Protein AF-A0A1G0YIX0-F1 (afdb_monomer_lite)

pLDDT: mean 80.25, std 15.8, range [43.53, 97.19]

Foldseek 3Di:
DDDDDDDPPVVVVVLVVVCVVVVHDSVVVVVVVVCCVVPPPPPDDDDDDDDPPPPPPPQPPPRCPCVVCVVVVPDDPDPVVVVVVVVVVVVVVVVD

Sequence (96 aa):
MKATIDIPDDIYRKVKAKSALEGRAVREVAIGLFQDWVEKPEVAKAPDNFRRTKAEESTPAWFGCLNKYAKNAKGRHDMESIRKSIARGIAQDRKL

Secondary structure (DSSP, 8-state):
--------HHHHHHHHHHHHHTT--HHHHHHHHHHHHHHS--------S-----------TTTTTTHHHHTT--S--SHHHHHHHHHHHHHHHTT-

Structure (mmCIF, N/CA/C/O backbone):
data_AF-A0A1G0YIX0-F1
#
_entry.id   AF-A0A1G0YIX0-F1
#
loop_
_atom_site.group_PDB
_atom_site.id
_atom_site.type_symbol
_atom_site.label_atom_id
_atom_site.label_alt_id
_atom_site.label_comp_id
_atom_site.label_asym_id
_atom_site.label_entity_id
_atom_site.label_seq_id
_atom_site.pdbx_PDB_ins_code
_atom_site.Cartn_x
_atom_site.Cartn_y
_atom_site.Cartn_z
_atom_site.occupancy
_atom_site.B_iso_or_equiv
_atom_site.auth_seq_id
_atom_site.auth_comp_id
_atom_site.auth_asym_id
_atom_site.auth_atom_id
_atom_site.pdbx_PDB_model_num
ATOM 1 N N . MET A 1 1 ? 24.505 -1.828 -12.224 1.00 84.50 1 MET A N 1
ATOM 2 C CA . MET A 1 1 ? 24.140 -2.993 -13.067 1.00 84.50 1 MET A CA 1
ATOM 3 C C . MET A 1 1 ? 22.678 -2.854 -13.497 1.00 84.50 1 MET A C 1
ATOM 5 O O . MET A 1 1 ? 21.933 -2.206 -12.771 1.00 84.50 1 MET A O 1
ATOM 9 N N . LYS A 1 2 ? 22.271 -3.380 -14.663 1.00 87.56 2 LYS A N 1
ATOM 10 C CA . LYS A 1 2 ? 20.865 -3.391 -15.121 1.00 87.56 2 LYS A CA 1
ATOM 11 C C . LYS A 1 2 ? 20.323 -4.821 -15.093 1.00 87.56 2 LYS A C 1
ATOM 13 O O . LYS A 1 2 ? 21.042 -5.728 -15.496 1.00 87.56 2 LYS A O 1
ATOM 18 N N . ALA A 1 3 ? 19.090 -4.994 -14.630 1.00 89.62 3 ALA A N 1
ATOM 19 C CA . ALA A 1 3 ? 18.381 -6.269 -14.611 1.00 89.62 3 ALA A CA 1
ATOM 20 C C . ALA A 1 3 ? 16.988 -6.075 -15.218 1.00 89.62 3 ALA A C 1
ATOM 22 O O . ALA A 1 3 ? 16.375 -5.022 -15.029 1.00 89.62 3 ALA A O 1
ATOM 23 N N . THR A 1 4 ? 16.514 -7.080 -15.947 1.00 93.00 4 THR A N 1
ATOM 24 C CA . THR A 1 4 ? 15.156 -7.132 -16.497 1.00 93.00 4 THR A CA 1
ATOM 25 C C . THR A 1 4 ? 14.373 -8.161 -15.696 1.00 93.00 4 THR A C 1
ATOM 27 O O . THR A 1 4 ? 14.881 -9.252 -15.451 1.00 93.00 4 THR A O 1
ATOM 30 N N . ILE A 1 5 ? 13.178 -7.788 -15.241 1.00 89.56 5 ILE A N 1
ATOM 31 C CA . ILE A 1 5 ? 12.322 -8.614 -14.387 1.00 89.56 5 ILE A CA 1
ATOM 32 C C . ILE A 1 5 ? 10.971 -8.730 -15.081 1.00 89.56 5 ILE A C 1
ATOM 34 O O . ILE A 1 5 ? 10.369 -7.706 -15.412 1.00 89.56 5 ILE A O 1
ATOM 38 N N . ASP A 1 6 ? 10.503 -9.958 -15.274 1.00 94.69 6 ASP A N 1
ATOM 39 C CA . ASP A 1 6 ? 9.170 -10.219 -15.806 1.00 94.69 6 ASP A CA 1
ATOM 40 C C . ASP A 1 6 ? 8.131 -10.100 -14.687 1.00 94.69 6 ASP A C 1
ATOM 42 O O . ASP A 1 6 ? 8.247 -10.724 -13.630 1.00 94.69 6 ASP A O 1
ATOM 46 N N . ILE A 1 7 ? 7.117 -9.265 -14.910 1.00 92.44 7 ILE A N 1
ATOM 47 C CA . ILE A 1 7 ? 6.054 -8.971 -13.945 1.00 92.44 7 ILE A CA 1
ATOM 48 C C . ILE A 1 7 ? 4.709 -9.216 -14.640 1.00 92.44 7 ILE A C 1
ATOM 50 O O . ILE A 1 7 ? 4.551 -8.795 -15.789 1.00 92.44 7 ILE A O 1
ATOM 54 N N . PRO A 1 8 ? 3.724 -9.845 -13.971 1.00 97.12 8 PRO A N 1
ATOM 55 C CA . PRO A 1 8 ? 2.367 -9.959 -14.499 1.00 97.12 8 PRO A CA 1
ATOM 56 C C . PRO A 1 8 ? 1.789 -8.603 -14.945 1.00 97.12 8 PRO A C 1
ATOM 58 O O . PRO A 1 8 ? 1.930 -7.596 -14.243 1.00 97.12 8 PRO A O 1
ATOM 61 N N . ASP A 1 9 ? 1.130 -8.570 -16.112 1.00 95.12 9 ASP A N 1
ATOM 62 C CA . ASP A 1 9 ? 0.632 -7.323 -16.726 1.00 95.12 9 ASP A CA 1
ATOM 63 C C . ASP A 1 9 ? -0.370 -6.589 -15.821 1.00 95.12 9 ASP A C 1
ATOM 65 O O . ASP A 1 9 ? -0.371 -5.361 -15.730 1.00 95.12 9 ASP A O 1
ATOM 69 N N . ASP A 1 10 ? -1.195 -7.329 -15.080 1.00 96.56 10 ASP A N 1
ATOM 70 C CA . ASP A 1 10 ? -2.170 -6.765 -14.149 1.00 96.56 10 ASP A CA 1
ATOM 71 C C . ASP A 1 10 ? -1.496 -5.991 -13.002 1.00 96.56 10 ASP A C 1
ATOM 73 O O . ASP A 1 10 ? -1.945 -4.899 -12.635 1.00 96.56 10 ASP A O 1
ATOM 77 N N . ILE A 1 11 ? -0.390 -6.515 -12.469 1.00 94.69 11 ILE A N 1
ATOM 78 C CA . ILE A 1 11 ? 0.417 -5.854 -11.440 1.00 94.69 11 ILE A CA 1
ATOM 79 C C . ILE A 1 11 ? 1.130 -4.647 -12.045 1.00 94.69 11 ILE A C 1
ATOM 81 O O . ILE A 1 11 ? 1.064 -3.551 -11.481 1.00 94.69 11 ILE A O 1
ATOM 85 N N . TYR A 1 12 ? 1.758 -4.812 -13.211 1.00 94.94 12 TYR A N 1
ATOM 86 C CA . TYR A 1 12 ? 2.462 -3.724 -13.886 1.00 94.94 12 TYR A CA 1
ATOM 87 C C . TYR A 1 12 ? 1.539 -2.530 -14.163 1.00 94.94 12 TYR A C 1
ATOM 89 O O . TYR A 1 12 ? 1.906 -1.390 -13.872 1.00 94.94 12 TYR A O 1
ATOM 97 N N . ARG A 1 13 ? 0.309 -2.766 -14.639 1.00 96.00 13 ARG A N 1
ATOM 98 C CA . ARG A 1 13 ? -0.682 -1.702 -14.877 1.00 96.00 13 ARG A CA 1
ATOM 99 C C . ARG A 1 13 ? -1.032 -0.930 -13.611 1.00 96.00 13 ARG A C 1
ATOM 101 O O . ARG A 1 13 ? -1.088 0.299 -13.652 1.00 96.00 13 ARG A O 1
ATOM 108 N N . LYS A 1 14 ? -1.239 -1.625 -12.489 1.00 95.88 14 LYS A N 1
ATOM 109 C CA . LYS A 1 14 ? -1.537 -0.992 -11.192 1.00 95.88 14 LYS A CA 1
ATOM 110 C C . LYS A 1 14 ? -0.371 -0.135 -10.714 1.00 95.88 14 LYS A C 1
ATOM 112 O O . LYS A 1 14 ? -0.582 1.006 -10.308 1.00 95.88 14 LYS A O 1
ATOM 117 N N . VAL A 1 15 ? 0.851 -0.660 -10.803 1.00 94.25 15 VAL A N 1
ATOM 118 C CA . VAL A 1 15 ? 2.063 0.076 -10.421 1.00 94.25 15 VAL A CA 1
ATOM 119 C C . VAL A 1 15 ? 2.239 1.296 -11.317 1.00 94.25 15 VAL A C 1
ATOM 121 O O . VAL A 1 15 ? 2.401 2.394 -10.803 1.00 94.25 15 VAL A O 1
ATOM 124 N N . LYS A 1 16 ? 2.106 1.147 -12.638 1.00 95.00 16 LYS A N 1
ATOM 125 C CA . LYS A 1 16 ? 2.217 2.254 -13.595 1.00 95.00 16 LYS A CA 1
ATOM 126 C C . LYS A 1 16 ? 1.209 3.366 -13.315 1.00 95.00 16 LYS A C 1
ATOM 128 O O . LYS A 1 16 ? 1.588 4.534 -13.321 1.00 95.00 16 LYS A O 1
ATOM 133 N N . ALA A 1 17 ? -0.049 3.014 -13.048 1.00 97.19 17 ALA A N 1
ATOM 134 C CA . ALA A 1 17 ? -1.081 3.984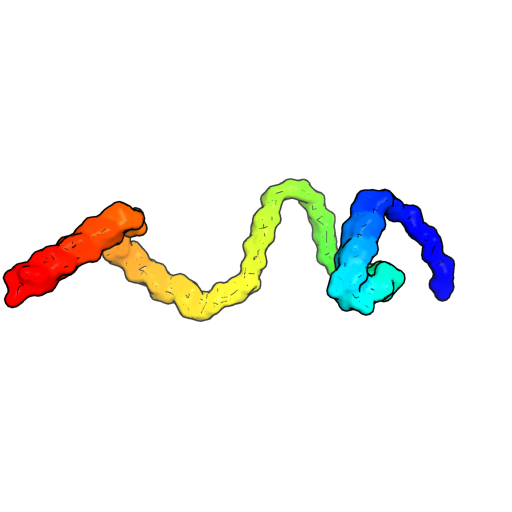 -12.697 1.00 97.19 17 ALA A CA 1
ATOM 135 C C . ALA A 1 17 ? -0.734 4.728 -11.398 1.00 97.19 17 ALA A C 1
ATOM 137 O O . ALA A 1 17 ? -0.774 5.955 -11.363 1.00 97.19 17 ALA A O 1
ATOM 138 N N . LYS A 1 18 ? -0.328 3.999 -10.352 1.00 95.56 18 LYS A N 1
ATOM 139 C CA . LYS A 1 18 ? 0.052 4.592 -9.065 1.00 95.56 18 LYS A CA 1
ATOM 140 C C . LYS A 1 18 ? 1.287 5.492 -9.182 1.00 95.56 18 LYS A C 1
ATOM 142 O O . LYS A 1 18 ? 1.272 6.608 -8.681 1.00 95.56 18 LYS A O 1
ATOM 147 N N . SER A 1 19 ? 2.316 5.053 -9.906 1.00 95.62 19 SER A N 1
ATOM 148 C CA . SER A 1 19 ? 3.523 5.845 -10.164 1.00 95.62 19 SER A CA 1
ATOM 149 C C . SER A 1 19 ? 3.211 7.137 -10.925 1.00 95.62 19 SER A C 1
ATOM 151 O O . SER A 1 19 ? 3.742 8.186 -10.575 1.00 95.62 19 SER A O 1
ATOM 153 N N . ALA A 1 20 ? 2.310 7.086 -11.913 1.00 95.94 20 ALA A N 1
ATOM 154 C CA . ALA A 1 20 ? 1.878 8.274 -12.648 1.00 95.94 20 ALA A CA 1
ATOM 155 C C . ALA A 1 20 ? 1.145 9.283 -11.748 1.00 95.94 20 ALA A C 1
ATOM 157 O O . ALA A 1 20 ? 1.394 10.480 -11.857 1.00 95.94 20 ALA A O 1
ATOM 158 N N . LEU A 1 21 ? 0.289 8.805 -10.837 1.00 95.62 21 LEU A N 1
ATOM 159 C CA . LEU A 1 21 ? -0.398 9.656 -9.858 1.00 95.62 21 LEU A CA 1
ATOM 160 C C . LEU A 1 21 ? 0.573 10.314 -8.870 1.00 95.62 21 LEU A C 1
ATOM 162 O O . LEU A 1 21 ? 0.374 11.460 -8.483 1.00 95.62 21 LEU A O 1
ATOM 166 N N . GLU A 1 22 ? 1.629 9.604 -8.478 1.00 93.62 22 GLU A N 1
ATOM 167 C CA . GLU A 1 22 ? 2.663 10.106 -7.565 1.00 93.62 22 GLU A CA 1
ATOM 168 C C . GLU A 1 22 ? 3.749 10.936 -8.274 1.00 93.62 22 GLU A C 1
ATOM 170 O O . GLU A 1 22 ? 4.653 11.450 -7.616 1.00 93.62 22 GLU A O 1
ATOM 175 N N . GLY A 1 23 ? 3.685 11.067 -9.606 1.00 95.81 23 GLY A N 1
ATOM 176 C CA . GLY A 1 23 ? 4.675 11.793 -10.406 1.00 95.81 23 GLY A CA 1
ATOM 177 C C . GLY A 1 23 ? 6.066 11.150 -10.411 1.00 95.81 23 GLY A C 1
ATOM 178 O O . GLY A 1 23 ? 7.056 11.841 -10.637 1.00 95.81 23 GLY A O 1
ATOM 179 N N . ARG A 1 24 ? 6.158 9.842 -10.143 1.00 95.12 24 ARG A N 1
ATOM 180 C CA . ARG A 1 24 ? 7.423 9.095 -10.056 1.00 95.12 24 ARG A CA 1
ATOM 181 C C . ARG A 1 24 ? 7.568 8.111 -11.203 1.00 95.12 24 ARG A C 1
ATOM 183 O O . ARG A 1 24 ? 6.585 7.574 -11.716 1.00 95.12 24 ARG A O 1
ATOM 190 N N . ALA A 1 25 ? 8.805 7.808 -11.586 1.00 95.25 25 ALA A N 1
ATOM 191 C CA . ALA A 1 25 ? 9.046 6.747 -12.556 1.00 95.25 25 ALA A CA 1
ATOM 192 C C . ALA A 1 25 ? 8.836 5.369 -11.908 1.00 95.25 25 ALA A C 1
ATOM 194 O O . ALA A 1 25 ? 9.241 5.131 -10.771 1.00 95.25 25 ALA A O 1
ATOM 195 N N . VAL A 1 26 ? 8.296 4.406 -12.665 1.00 93.06 26 VAL A N 1
ATOM 196 C CA . VAL A 1 26 ? 8.124 3.013 -12.194 1.00 93.06 26 VAL A CA 1
ATOM 197 C C . VAL A 1 26 ? 9.448 2.419 -11.693 1.00 93.06 26 VAL A C 1
ATOM 199 O O . VAL A 1 26 ? 9.473 1.678 -10.714 1.00 93.06 26 VAL A O 1
ATOM 202 N N . ARG A 1 27 ? 10.568 2.795 -12.324 1.00 92.94 27 ARG A N 1
ATOM 203 C CA . ARG A 1 27 ? 11.916 2.385 -11.914 1.00 92.94 27 ARG A CA 1
ATOM 204 C C . ARG A 1 27 ? 12.282 2.869 -10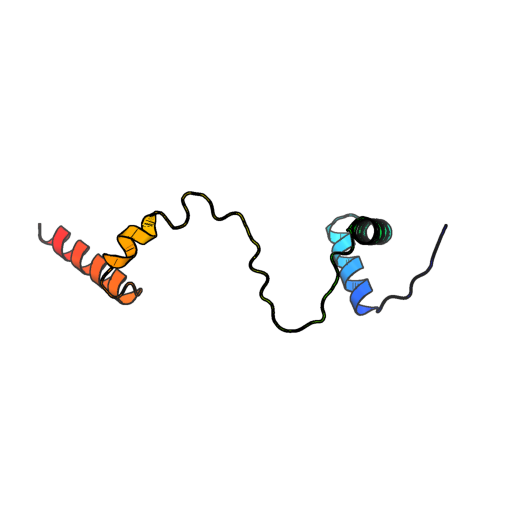.509 1.00 92.94 27 ARG A C 1
ATOM 206 O O . ARG A 1 27 ? 12.882 2.110 -9.762 1.00 92.94 27 ARG A O 1
ATOM 213 N N . GLU A 1 28 ? 11.955 4.109 -10.161 1.00 93.25 28 GLU A N 1
ATOM 214 C CA . GLU A 1 28 ? 12.279 4.688 -8.849 1.00 93.25 28 GLU A CA 1
ATOM 215 C C . GLU A 1 28 ? 11.470 4.012 -7.747 1.00 93.25 28 GLU A C 1
ATOM 217 O O . GLU A 1 28 ? 12.021 3.644 -6.714 1.00 93.25 28 GLU A O 1
ATOM 222 N N . VAL A 1 29 ? 10.182 3.768 -8.011 1.00 94.06 29 VAL A N 1
ATOM 223 C CA . VAL A 1 29 ? 9.309 3.01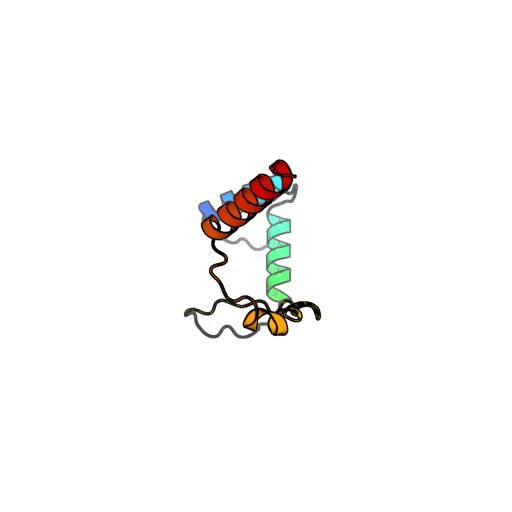1 -7.106 1.00 94.06 29 VAL A CA 1
ATOM 224 C C . VAL A 1 29 ? 9.842 1.595 -6.898 1.00 94.06 29 VAL A C 1
ATOM 226 O O . VAL A 1 29 ? 9.924 1.137 -5.763 1.00 94.06 29 VAL A O 1
ATOM 229 N N . ALA A 1 30 ? 10.255 0.913 -7.969 1.00 93.19 30 ALA A N 1
ATOM 230 C CA . ALA A 1 30 ? 10.833 -0.424 -7.866 1.00 93.19 30 ALA A CA 1
ATOM 231 C C . ALA A 1 30 ? 12.126 -0.430 -7.035 1.00 93.19 30 ALA A C 1
ATOM 233 O O . ALA A 1 30 ? 12.281 -1.283 -6.168 1.00 93.19 30 ALA A O 1
ATOM 234 N N . ILE A 1 31 ? 13.030 0.532 -7.257 1.00 93.81 31 ILE A N 1
ATOM 235 C CA . ILE A 1 31 ? 14.271 0.660 -6.477 1.00 93.81 31 ILE A CA 1
ATOM 236 C C . ILE A 1 31 ? 13.960 0.853 -4.990 1.00 93.81 31 ILE A C 1
ATOM 238 O O . ILE A 1 31 ? 14.536 0.139 -4.176 1.00 93.81 31 ILE A O 1
ATOM 242 N N . GLY A 1 32 ? 13.035 1.755 -4.649 1.00 92.81 32 GLY A N 1
ATOM 243 C CA . GLY A 1 32 ? 12.635 1.990 -3.260 1.00 92.81 32 GLY A CA 1
ATOM 244 C C . GLY A 1 32 ? 12.064 0.735 -2.600 1.00 92.81 32 GLY A C 1
ATOM 245 O O . GLY A 1 32 ? 12.505 0.356 -1.526 1.00 92.81 32 GLY A O 1
ATOM 246 N N . LEU A 1 33 ? 11.172 0.013 -3.289 1.00 90.94 33 LEU A N 1
ATOM 247 C CA . LEU A 1 33 ? 10.618 -1.245 -2.776 1.00 90.94 33 LEU A CA 1
ATOM 248 C C . LEU A 1 33 ? 11.694 -2.311 -2.532 1.00 90.94 33 LEU A C 1
ATOM 250 O O . LEU A 1 33 ? 11.610 -3.042 -1.549 1.00 90.94 33 LEU A O 1
ATOM 254 N N . PHE A 1 34 ? 12.693 -2.417 -3.414 1.00 92.69 34 PHE A N 1
ATOM 255 C CA . PHE A 1 34 ? 13.805 -3.346 -3.213 1.00 92.69 34 PHE A CA 1
ATOM 256 C C . PHE A 1 34 ? 14.706 -2.924 -2.052 1.00 92.69 34 PHE A C 1
ATOM 258 O O . PHE A 1 34 ? 15.113 -3.787 -1.281 1.00 92.69 34 PHE A O 1
ATOM 265 N N . GLN A 1 35 ? 15.001 -1.630 -1.909 1.00 92.50 35 GLN A N 1
ATOM 266 C CA . GLN A 1 35 ? 15.782 -1.106 -0.783 1.00 92.50 35 GLN A CA 1
ATOM 267 C C . GLN A 1 35 ? 15.069 -1.368 0.540 1.00 92.50 35 GLN A C 1
ATOM 269 O O . GLN A 1 35 ? 15.635 -2.035 1.400 1.00 92.50 35 GLN A O 1
ATOM 274 N N . ASP A 1 36 ? 13.800 -0.974 0.648 1.00 91.88 36 ASP A N 1
ATOM 275 C CA . ASP A 1 36 ? 12.972 -1.214 1.832 1.00 91.88 36 ASP A CA 1
ATOM 276 C C . ASP A 1 36 ? 12.904 -2.705 2.179 1.00 91.88 36 ASP A C 1
ATOM 278 O O . ASP A 1 36 ? 12.888 -3.084 3.349 1.00 91.88 36 ASP A O 1
ATOM 282 N N . TRP A 1 37 ? 12.849 -3.573 1.165 1.00 89.81 37 TRP A N 1
ATOM 283 C CA . TRP A 1 37 ? 12.808 -5.015 1.369 1.00 89.81 37 TRP A CA 1
ATOM 284 C C . TRP A 1 37 ? 14.136 -5.582 1.887 1.00 89.81 37 TRP A C 1
ATOM 286 O O . TRP A 1 37 ? 14.108 -6.430 2.773 1.00 89.81 37 TRP A O 1
ATOM 296 N N . VAL A 1 38 ? 15.279 -5.112 1.373 1.00 92.00 38 VAL A N 1
ATOM 297 C CA . VAL A 1 38 ? 16.617 -5.559 1.807 1.00 92.00 38 VAL A CA 1
ATOM 298 C C . VAL A 1 38 ? 16.990 -4.988 3.176 1.00 92.00 38 VAL A C 1
ATOM 300 O O . VAL A 1 38 ? 17.599 -5.679 3.988 1.00 92.00 38 VAL A O 1
ATOM 303 N N . GLU A 1 39 ? 16.645 -3.730 3.438 1.00 88.62 39 GLU A N 1
ATOM 304 C CA . GLU A 1 39 ? 16.977 -3.040 4.688 1.00 88.62 39 GLU A CA 1
ATOM 305 C C . GLU A 1 39 ? 16.110 -3.500 5.858 1.00 88.62 39 GLU A C 1
ATOM 307 O O . GLU A 1 39 ? 16.511 -3.373 7.016 1.00 88.62 39 GLU A O 1
ATOM 312 N N . LYS A 1 40 ? 14.928 -4.061 5.583 1.00 80.44 40 LYS A N 1
ATOM 313 C CA . LYS A 1 40 ? 14.067 -4.610 6.622 1.00 80.44 40 LYS A CA 1
ATOM 314 C C . LYS A 1 40 ? 14.689 -5.904 7.162 1.00 80.44 40 LYS A C 1
ATOM 316 O O . LYS A 1 40 ? 14.704 -6.902 6.442 1.00 80.44 40 LYS A O 1
ATOM 321 N N . PRO A 1 41 ? 15.158 -5.941 8.427 1.00 66.69 41 PRO A N 1
ATOM 322 C CA . PRO A 1 41 ? 15.673 -7.173 9.006 1.00 66.69 41 PRO A CA 1
ATOM 323 C C . PRO A 1 41 ? 14.567 -8.228 8.971 1.00 66.69 41 PRO A C 1
ATOM 325 O O . PRO A 1 41 ? 13.426 -7.940 9.353 1.00 66.69 41 PRO A O 1
ATOM 328 N N . GLU A 1 42 ? 14.891 -9.429 8.482 1.00 63.88 42 GLU A N 1
ATOM 329 C CA . GLU A 1 42 ? 13.958 -10.551 8.432 1.00 63.88 42 GLU A CA 1
ATOM 330 C C . GLU A 1 42 ? 13.496 -10.906 9.849 1.00 63.88 42 GLU A C 1
ATOM 332 O O . GLU A 1 42 ? 14.094 -11.713 10.558 1.00 63.88 42 GLU A O 1
ATOM 337 N N . VAL A 1 43 ? 12.389 -10.308 10.281 1.00 56.88 43 VAL A N 1
ATOM 338 C CA . VAL A 1 43 ? 11.610 -10.856 11.382 1.00 56.88 43 VAL A CA 1
ATOM 339 C C . VAL A 1 43 ? 10.976 -12.123 10.823 1.00 56.88 43 VAL A C 1
ATOM 341 O O . VAL A 1 43 ? 10.027 -12.055 10.040 1.00 56.88 43 VAL A O 1
ATOM 344 N N . ALA A 1 44 ? 11.592 -13.257 11.162 1.00 49.91 44 ALA A N 1
ATOM 345 C CA . ALA A 1 44 ? 11.237 -14.605 10.747 1.00 49.91 44 ALA A CA 1
ATOM 346 C C . ALA A 1 44 ? 9.725 -14.776 10.519 1.00 49.91 44 ALA A C 1
ATOM 348 O O . ALA A 1 44 ? 8.915 -14.671 11.445 1.00 49.91 44 ALA A O 1
ATOM 349 N N . LYS A 1 45 ? 9.340 -15.061 9.271 1.00 51.06 45 LYS A N 1
ATOM 350 C CA . LYS A 1 45 ? 7.975 -15.471 8.937 1.00 51.06 45 LYS A CA 1
ATOM 351 C C . LYS A 1 45 ? 7.735 -16.882 9.480 1.00 51.06 45 LYS A C 1
ATOM 353 O O . LYS A 1 45 ? 8.127 -17.864 8.856 1.00 51.06 45 LYS A O 1
ATOM 358 N N . ALA A 1 46 ? 7.061 -16.987 10.623 1.00 43.53 46 ALA A N 1
ATOM 359 C CA . ALA A 1 46 ? 6.287 -18.184 10.947 1.00 43.53 46 ALA A CA 1
ATOM 360 C C . ALA A 1 46 ? 5.142 -18.336 9.920 1.00 43.53 46 ALA A C 1
ATOM 362 O O . ALA A 1 46 ? 4.657 -17.314 9.418 1.00 43.53 46 ALA A O 1
ATOM 363 N N . PRO A 1 47 ? 4.723 -19.566 9.566 1.00 47.59 47 PRO A N 1
ATOM 364 C CA . PRO A 1 47 ? 3.764 -19.760 8.495 1.00 47.59 47 PRO A CA 1
ATOM 365 C C . PRO A 1 47 ? 2.385 -19.226 8.881 1.00 47.59 47 PRO A C 1
ATOM 367 O O . PRO A 1 47 ? 1.999 -19.174 10.051 1.00 47.59 47 PRO A O 1
ATOM 370 N N . ASP A 1 48 ? 1.697 -18.826 7.818 1.00 58.66 48 ASP A N 1
ATOM 371 C CA . ASP A 1 48 ? 0.311 -18.400 7.716 1.00 58.66 48 ASP A CA 1
ATOM 372 C C . ASP A 1 48 ? -0.624 -19.222 8.612 1.00 58.66 48 ASP A C 1
ATOM 374 O O . ASP A 1 48 ? -0.425 -20.430 8.723 1.00 58.66 48 ASP A O 1
ATOM 378 N N . ASN A 1 49 ? -1.576 -18.540 9.266 1.00 46.25 49 ASN A N 1
ATOM 379 C CA . ASN A 1 49 ? -2.862 -19.012 9.812 1.00 46.25 49 ASN A CA 1
ATOM 380 C C . ASN A 1 49 ? -3.333 -18.053 10.927 1.00 46.25 49 ASN A C 1
ATOM 382 O O . ASN A 1 49 ? -2.917 -18.147 12.080 1.00 46.25 49 ASN A O 1
ATOM 386 N N . PHE A 1 50 ? -4.232 -17.125 10.578 1.00 44.66 50 PHE A N 1
ATOM 387 C CA . PHE A 1 50 ? -5.074 -16.344 11.500 1.00 44.66 50 PHE A CA 1
ATOM 388 C C . PHE A 1 50 ? -4.379 -15.723 12.727 1.00 44.66 50 PHE A C 1
ATOM 390 O O . PHE A 1 50 ? -4.638 -16.101 13.869 1.00 44.66 50 PHE A O 1
ATOM 397 N N . ARG A 1 51 ? -3.608 -14.648 12.540 1.00 46.62 51 ARG A N 1
ATOM 398 C CA . ARG A 1 51 ? -3.340 -13.712 13.642 1.00 46.62 51 ARG A CA 1
ATOM 399 C C . ARG A 1 51 ? -3.574 -12.282 13.200 1.00 46.62 51 ARG A C 1
ATOM 401 O O . ARG A 1 51 ? -2.739 -11.652 12.568 1.00 46.62 51 ARG A O 1
ATOM 408 N N . ARG A 1 52 ? -4.746 -11.777 13.590 1.00 53.09 52 ARG A N 1
ATOM 409 C CA . ARG A 1 52 ? -5.036 -10.355 13.773 1.00 53.09 52 ARG A CA 1
ATOM 410 C C . ARG A 1 52 ? -3.862 -9.748 14.550 1.00 53.09 52 ARG A C 1
ATOM 412 O O . ARG A 1 52 ? -3.782 -9.926 15.764 1.00 53.09 52 ARG A O 1
ATOM 419 N N . THR A 1 53 ? -2.933 -9.082 13.871 1.00 43.78 53 THR A N 1
ATOM 420 C CA . THR A 1 53 ? -1.892 -8.309 14.545 1.00 43.78 53 THR A CA 1
ATOM 421 C C . THR A 1 53 ? -2.570 -7.075 15.108 1.00 43.78 53 THR A C 1
ATOM 423 O O . THR A 1 53 ? -2.773 -6.076 14.422 1.00 43.78 53 THR A O 1
ATOM 426 N N . LYS A 1 54 ? -2.996 -7.204 16.365 1.00 49.06 54 LYS A N 1
ATOM 427 C CA . LYS A 1 54 ? -3.203 -6.096 17.285 1.00 49.06 54 LYS A CA 1
ATOM 428 C C . LYS A 1 54 ? -1.880 -5.336 17.301 1.00 49.06 54 LYS A C 1
ATOM 430 O O . LYS A 1 54 ? -0.948 -5.752 17.980 1.00 49.06 54 LYS A O 1
ATOM 435 N N . ALA A 1 55 ? -1.778 -4.315 16.456 1.00 52.81 55 ALA A N 1
ATOM 436 C CA . ALA A 1 55 ? -0.696 -3.364 16.546 1.00 52.81 55 ALA A CA 1
ATOM 437 C C . ALA A 1 55 ? -0.783 -2.778 17.950 1.00 52.81 55 ALA A C 1
ATOM 439 O O . ALA A 1 55 ? -1.814 -2.250 18.371 1.00 52.81 55 ALA A O 1
ATOM 440 N N . GLU A 1 56 ? 0.287 -3.000 18.688 1.00 58.22 56 GLU A N 1
ATOM 441 C CA . GLU A 1 56 ? 0.579 -2.450 19.994 1.00 58.22 56 GLU A CA 1
ATOM 442 C C . GLU A 1 56 ? 0.865 -0.955 19.801 1.00 58.22 56 GLU A C 1
ATOM 444 O O . GLU A 1 56 ? 1.965 -0.461 20.015 1.00 58.22 56 GLU A O 1
ATOM 449 N N . GLU A 1 57 ? -0.135 -0.219 19.311 1.00 58.34 57 GLU A N 1
ATOM 450 C CA . GLU A 1 57 ? -0.212 1.212 19.534 1.00 58.34 57 GLU A CA 1
ATOM 451 C C . GLU A 1 57 ? -0.334 1.343 21.043 1.00 58.34 57 GLU A C 1
ATOM 453 O O . GLU A 1 57 ? -1.375 1.000 21.607 1.00 58.34 57 GLU A O 1
ATOM 458 N N . SER A 1 58 ? 0.789 1.701 21.678 1.00 64.44 58 SER A N 1
ATOM 459 C CA . SER A 1 58 ? 0.913 1.997 23.103 1.00 64.44 58 SER A CA 1
ATOM 460 C C . SER A 1 58 ? -0.390 2.611 23.579 1.00 64.44 58 SER A C 1
ATOM 462 O O . SER A 1 58 ? -0.688 3.759 23.241 1.00 64.44 58 SER A O 1
ATOM 464 N N . THR A 1 59 ? -1.214 1.808 24.262 1.00 70.56 59 THR A N 1
ATOM 465 C CA . THR A 1 59 ? -2.510 2.270 24.746 1.00 70.56 59 THR A CA 1
ATOM 466 C C . THR A 1 59 ? -2.206 3.500 25.578 1.00 70.56 59 THR A C 1
ATOM 468 O O . THR A 1 59 ? -1.478 3.363 26.568 1.00 70.56 59 THR A O 1
ATOM 471 N N . PRO A 1 60 ? -2.679 4.693 25.172 1.00 80.69 60 PRO A N 1
ATOM 472 C CA . PRO A 1 60 ? -2.346 5.908 25.887 1.00 80.69 60 PRO A CA 1
ATOM 473 C C . PRO A 1 60 ? -2.681 5.734 27.364 1.00 80.69 60 PRO A C 1
ATOM 475 O O . PRO A 1 60 ? -3.644 5.044 27.689 1.00 80.69 60 PRO A O 1
ATOM 478 N N . ALA A 1 61 ? -1.943 6.380 28.265 1.00 78.50 61 ALA A N 1
ATOM 479 C CA . ALA A 1 61 ? -2.172 6.227 29.704 1.00 78.50 61 ALA A CA 1
ATOM 480 C C . ALA A 1 61 ? -3.616 6.562 30.139 1.00 78.50 61 ALA A C 1
ATOM 482 O O . ALA A 1 61 ? -4.058 6.109 31.190 1.00 78.50 61 ALA A O 1
ATOM 483 N N . TRP A 1 62 ? -4.355 7.329 29.323 1.00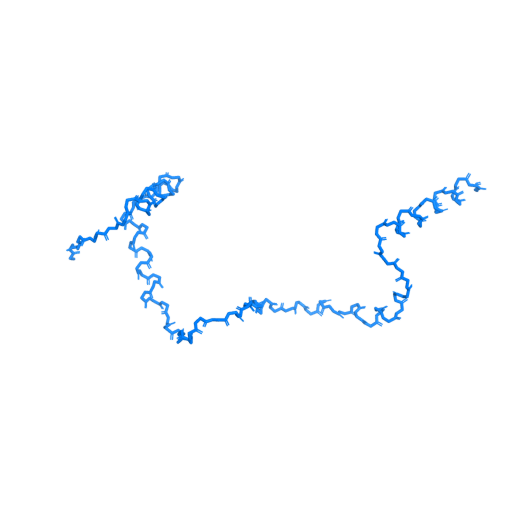 80.06 62 TRP A N 1
ATOM 484 C CA . TRP A 1 62 ? -5.770 7.646 29.531 1.00 80.06 62 TRP A CA 1
ATOM 485 C C . TRP A 1 62 ? -6.739 6.524 29.092 1.00 80.06 62 TRP A C 1
ATOM 487 O O . TRP A 1 62 ? -7.903 6.490 29.509 1.00 80.06 62 TRP A O 1
ATOM 497 N N . PHE A 1 63 ? -6.290 5.594 28.245 1.00 85.25 63 PHE A N 1
ATOM 498 C CA . PHE A 1 63 ? -7.098 4.508 27.706 1.00 85.25 63 PHE A CA 1
ATOM 499 C C . PHE A 1 63 ? -7.384 3.476 28.801 1.00 85.25 63 PHE A C 1
ATOM 501 O O . PHE A 1 63 ? -6.492 2.812 29.320 1.00 85.25 63 PHE A O 1
ATOM 508 N N . GLY A 1 64 ? -8.657 3.344 29.175 1.00 79.25 64 GLY A N 1
ATOM 509 C CA . GLY A 1 64 ? -9.090 2.426 30.232 1.00 79.25 64 GLY A CA 1
ATOM 510 C C . GLY A 1 64 ? -9.170 3.034 31.636 1.00 79.25 64 GLY A C 1
ATOM 511 O O . GLY A 1 64 ? -9.683 2.366 32.533 1.00 79.25 64 GLY A O 1
ATOM 512 N N . CYS A 1 65 ? -8.805 4.306 31.846 1.00 82.62 65 CYS A N 1
ATOM 513 C CA . CYS A 1 65 ? -9.010 4.988 33.137 1.00 82.62 65 CYS A CA 1
ATOM 514 C C . CYS A 1 65 ? -10.477 4.966 33.589 1.00 82.62 65 CYS A C 1
ATOM 516 O O . CYS A 1 65 ? -10.780 4.900 34.780 1.00 82.62 65 CYS A O 1
ATOM 518 N N . LEU A 1 66 ? -11.399 4.979 32.623 1.00 79.81 66 LEU A N 1
ATOM 519 C CA . LEU A 1 66 ? -12.835 4.956 32.878 1.00 79.81 66 LEU A CA 1
ATOM 520 C C . LEU A 1 66 ? -13.389 3.554 33.165 1.00 79.81 66 LEU A C 1
ATOM 522 O O . LEU A 1 66 ? -14.546 3.425 33.564 1.00 79.81 66 LEU A O 1
ATOM 526 N N . ASN A 1 67 ? -12.575 2.500 33.044 1.00 80.00 67 ASN A N 1
ATOM 527 C CA . ASN A 1 67 ? -13.012 1.125 33.292 1.00 80.00 67 ASN A CA 1
ATOM 528 C C . ASN A 1 67 ? -13.471 0.917 34.751 1.00 80.00 67 ASN A C 1
ATOM 530 O O . ASN A 1 67 ? -14.359 0.111 35.023 1.00 80.00 67 ASN A O 1
ATOM 534 N N . LYS A 1 68 ? -12.955 1.717 35.699 1.00 79.69 68 LYS A N 1
ATOM 535 C CA . LYS A 1 68 ? -13.437 1.747 37.094 1.00 79.69 68 LYS A CA 1
ATOM 536 C C . LYS A 1 68 ? -14.931 2.091 37.191 1.00 79.69 68 LYS A C 1
ATOM 538 O O . LYS A 1 68 ? -15.620 1.569 38.064 1.00 79.69 68 LYS A O 1
ATOM 543 N N . TYR A 1 69 ? -15.434 2.926 36.283 1.00 78.06 69 TYR A N 1
ATOM 544 C CA . TYR A 1 69 ? -16.831 3.358 36.241 1.00 78.06 69 TYR A CA 1
ATOM 545 C C . TYR A 1 69 ? -17.712 2.453 35.378 1.00 78.06 69 TYR A C 1
ATOM 547 O O . TYR A 1 69 ? -18.933 2.505 35.508 1.00 78.06 69 TYR A O 1
ATOM 555 N N . ALA A 1 70 ? -17.128 1.567 34.563 1.00 76.19 70 ALA A N 1
ATOM 556 C CA . ALA A 1 70 ? -17.884 0.624 33.739 1.00 76.19 70 ALA A CA 1
ATOM 557 C C . ALA A 1 70 ? -18.789 -0.291 34.584 1.00 76.19 70 ALA A C 1
ATOM 559 O O . ALA A 1 70 ? -19.911 -0.590 34.187 1.00 76.19 70 ALA A O 1
ATOM 560 N N . LYS A 1 71 ? -18.365 -0.652 35.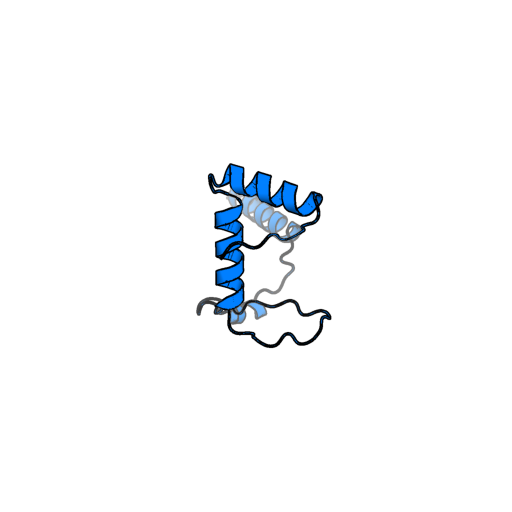804 1.00 71.19 71 LYS A 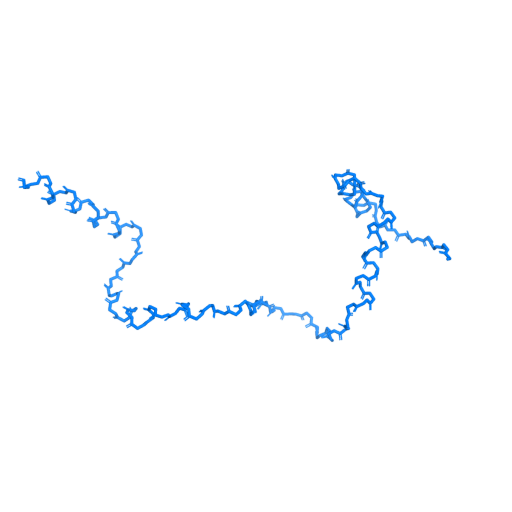N 1
ATOM 561 C CA . LYS A 1 71 ? -19.192 -1.408 36.767 1.00 71.19 71 LYS A CA 1
ATOM 562 C C . LYS A 1 71 ? -20.475 -0.669 37.180 1.00 71.19 71 LYS A C 1
ATOM 564 O O . LYS A 1 71 ? -21.465 -1.306 37.536 1.00 71.19 71 LYS A O 1
ATOM 569 N N . ASN A 1 72 ? -20.452 0.662 37.126 1.00 72.12 72 ASN A N 1
ATOM 570 C CA . ASN A 1 72 ? -21.584 1.528 37.452 1.00 72.12 72 ASN A CA 1
ATOM 571 C C . ASN A 1 72 ? -22.408 1.904 36.219 1.00 72.12 72 ASN A C 1
ATOM 573 O O . ASN A 1 72 ? -23.516 2.409 36.374 1.00 72.12 72 ASN A O 1
ATOM 577 N N . ALA A 1 73 ? -21.921 1.610 35.011 1.00 68.50 73 ALA A N 1
ATOM 578 C CA . ALA A 1 73 ? -22.647 1.779 33.756 1.00 68.50 73 ALA A CA 1
ATOM 579 C C . ALA A 1 73 ? -23.733 0.697 33.587 1.00 68.50 73 ALA A C 1
ATOM 581 O O . ALA A 1 73 ? -23.870 0.089 32.528 1.00 68.50 73 ALA A O 1
ATOM 582 N N . LYS A 1 74 ? -24.505 0.436 34.647 1.00 65.81 74 LYS A N 1
ATOM 583 C CA . LYS A 1 74 ? -25.643 -0.480 34.635 1.00 65.81 74 LYS A CA 1
ATOM 584 C C . LYS A 1 74 ? -26.719 0.086 33.709 1.00 65.81 74 LYS A C 1
ATOM 586 O O . LYS A 1 74 ? -27.144 1.224 33.878 1.00 65.81 74 LYS A O 1
ATOM 591 N N . GLY A 1 75 ? -27.168 -0.721 32.754 1.00 70.12 75 GLY A N 1
ATOM 592 C CA . GLY A 1 75 ? -28.213 -0.352 31.802 1.00 70.12 75 GLY A CA 1
ATOM 593 C C . GLY A 1 75 ? -27.879 -0.793 30.382 1.00 70.12 75 GLY A C 1
ATOM 594 O O . GLY A 1 75 ? -26.764 -1.229 30.098 1.00 70.12 75 GLY A O 1
ATOM 595 N N . ARG A 1 76 ? -28.862 -0.697 29.484 1.00 73.44 76 ARG A N 1
ATOM 596 C CA . ARG A 1 76 ? -28.610 -0.841 28.050 1.00 73.44 76 ARG A CA 1
ATOM 597 C C . ARG A 1 76 ? -28.164 0.517 27.510 1.00 73.44 76 ARG A C 1
ATOM 599 O O . ARG A 1 76 ? -28.899 1.493 27.620 1.00 73.44 76 ARG A O 1
ATOM 606 N N . HIS A 1 77 ? -26.965 0.568 26.940 1.00 74.88 77 HIS A N 1
ATOM 607 C CA . HIS A 1 77 ? -26.426 1.750 26.251 1.00 74.88 77 HIS A CA 1
ATOM 608 C C . HIS A 1 77 ? -26.602 1.620 24.736 1.00 74.88 77 HIS A C 1
ATOM 610 O O . HIS A 1 77 ? -25.725 1.980 23.957 1.00 74.88 77 HIS A O 1
ATOM 616 N N . ASP A 1 78 ? -27.716 1.027 24.314 1.00 85.12 78 ASP A N 1
ATOM 617 C CA . ASP A 1 78 ? -28.080 0.960 22.907 1.00 85.12 78 ASP A CA 1
ATOM 618 C C . ASP A 1 78 ? -28.656 2.308 22.434 1.00 85.12 78 ASP A C 1
ATOM 620 O O . ASP A 1 78 ? -29.129 3.135 23.222 1.00 85.12 78 ASP A O 1
ATOM 624 N N . MET A 1 79 ? -28.628 2.535 21.121 1.00 88.88 79 MET A N 1
ATOM 625 C CA . MET A 1 79 ? -29.085 3.792 20.519 1.00 88.88 79 MET A CA 1
ATOM 626 C C . MET A 1 79 ? -30.563 4.101 20.791 1.00 88.88 79 MET A C 1
ATOM 628 O O . MET A 1 79 ? -30.952 5.268 20.781 1.00 88.88 79 MET A O 1
ATOM 632 N N . GLU A 1 80 ? -31.404 3.093 21.021 1.00 87.75 80 GLU A N 1
ATOM 633 C CA . GLU A 1 80 ? -32.815 3.282 21.359 1.00 87.75 80 GLU A CA 1
ATOM 634 C C . GLU A 1 80 ? -32.962 3.809 22.792 1.00 87.75 80 GLU A C 1
ATOM 636 O O . GLU A 1 80 ? -33.688 4.778 23.032 1.00 87.75 80 GLU A O 1
ATOM 641 N N . SER A 1 81 ? -32.212 3.233 23.734 1.00 84.06 81 SER A N 1
ATOM 642 C CA . SER A 1 81 ? -32.152 3.677 25.130 1.00 84.06 81 SER A CA 1
ATOM 643 C C . SER A 1 81 ? -31.645 5.120 25.253 1.00 84.06 81 SER A C 1
ATOM 645 O O . SER A 1 81 ? -32.221 5.917 26.000 1.00 84.06 81 SER A O 1
ATOM 647 N N . ILE A 1 82 ? -30.639 5.500 24.454 1.00 86.38 82 ILE A N 1
ATOM 648 C CA . ILE A 1 82 ? -30.121 6.877 24.389 1.00 86.38 82 ILE A CA 1
ATOM 649 C C . ILE A 1 82 ? -31.197 7.841 23.870 1.00 86.38 82 ILE A C 1
ATOM 651 O O . ILE A 1 82 ? -31.481 8.852 24.517 1.00 86.38 82 ILE A O 1
ATOM 655 N N . ARG A 1 83 ? -31.857 7.513 22.748 1.00 90.69 83 ARG A N 1
ATOM 656 C CA . ARG A 1 83 ? -32.936 8.344 22.179 1.00 90.69 83 ARG A CA 1
ATOM 657 C C . ARG A 1 83 ? -34.083 8.556 23.168 1.00 90.69 83 ARG A C 1
ATOM 659 O O . ARG A 1 83 ? -34.550 9.683 23.322 1.00 90.69 83 ARG A O 1
ATOM 666 N N . LYS A 1 84 ? -34.501 7.508 23.888 1.00 87.75 84 LYS A N 1
ATOM 667 C CA . LYS A 1 84 ? -35.534 7.602 24.937 1.00 87.75 84 LYS A CA 1
ATOM 668 C C . LYS A 1 84 ? -35.103 8.502 26.097 1.00 87.75 84 LYS A C 1
ATOM 670 O O . LYS A 1 84 ? -35.928 9.235 26.634 1.00 87.75 84 LYS A O 1
ATOM 675 N N . SER A 1 85 ? -33.828 8.471 26.489 1.00 86.50 85 SER A N 1
ATOM 676 C CA . SER A 1 85 ? -33.302 9.347 27.543 1.00 86.50 85 SER A CA 1
ATOM 677 C C . SER A 1 85 ? -33.355 10.824 27.145 1.00 86.50 85 SER A C 1
ATOM 679 O O . SER A 1 85 ? -33.866 11.640 27.909 1.00 86.50 85 SER A O 1
ATOM 681 N N . ILE A 1 86 ? -32.919 11.150 25.923 1.00 89.25 86 ILE A N 1
ATOM 682 C CA . ILE A 1 86 ? -32.964 12.517 25.377 1.00 89.25 86 ILE A CA 1
ATOM 683 C C . ILE A 1 86 ? -34.411 13.014 25.293 1.00 89.25 86 ILE A C 1
ATOM 685 O O . ILE A 1 86 ? -34.714 14.105 25.768 1.00 89.25 86 ILE A O 1
ATOM 689 N N . ALA A 1 87 ? -35.322 12.192 24.759 1.00 90.94 87 ALA A N 1
ATOM 690 C CA . ALA A 1 87 ? -36.737 12.542 24.658 1.00 90.94 87 ALA A CA 1
ATOM 691 C C . ALA A 1 87 ? -37.366 12.844 26.030 1.00 90.94 87 ALA A C 1
ATOM 693 O O . ALA A 1 87 ? -38.117 13.809 26.163 1.00 90.94 87 ALA A O 1
ATOM 694 N N . ARG A 1 88 ? -37.025 12.062 27.066 1.00 87.44 88 ARG A N 1
ATOM 695 C CA . ARG A 1 88 ? -37.461 12.331 28.447 1.00 87.44 88 ARG A CA 1
ATOM 696 C C . ARG A 1 88 ? -36.894 13.640 28.991 1.00 87.44 88 ARG A C 1
ATOM 698 O O . ARG A 1 88 ? -37.643 14.386 29.607 1.00 87.44 88 ARG A O 1
ATOM 705 N N . GLY A 1 89 ? -35.614 13.925 28.748 1.00 88.62 89 GLY A N 1
ATOM 706 C CA . GLY A 1 89 ? -34.980 15.179 29.167 1.00 88.62 89 GLY A CA 1
ATOM 707 C C . GLY A 1 89 ? -35.660 16.406 28.558 1.00 88.62 89 GLY A C 1
ATOM 708 O O . GLY A 1 89 ? -36.042 17.315 29.284 1.00 88.62 89 GLY A O 1
ATOM 709 N N . ILE A 1 90 ? -35.917 16.380 27.248 1.00 87.31 90 ILE A N 1
ATOM 710 C CA . ILE A 1 90 ? -36.627 17.459 26.539 1.00 87.31 90 ILE A CA 1
ATOM 711 C C . ILE A 1 90 ? -38.057 17.627 27.072 1.00 87.31 90 ILE A C 1
ATOM 713 O O . ILE A 1 90 ? -38.532 18.746 27.247 1.00 87.31 90 ILE A O 1
ATOM 717 N N . ALA A 1 91 ? -38.760 16.523 27.343 1.00 84.31 91 ALA A N 1
ATOM 718 C CA . ALA A 1 91 ? -40.116 16.573 27.883 1.00 84.31 91 ALA A CA 1
ATOM 719 C C . ALA A 1 91 ? -40.174 17.127 29.316 1.00 84.31 91 ALA A C 1
ATOM 721 O O . ALA A 1 91 ? -41.189 17.709 29.690 1.00 84.31 91 ALA A O 1
ATOM 722 N N . GLN A 1 92 ? -39.119 16.929 30.110 1.00 84.50 92 GLN A N 1
ATOM 723 C CA . GLN A 1 92 ? -39.002 17.471 31.462 1.00 84.50 92 GLN A CA 1
ATOM 724 C C . GLN A 1 92 ? -38.696 18.973 31.434 1.00 84.50 92 GLN A C 1
ATOM 726 O O . GLN A 1 92 ? -39.348 19.727 32.146 1.00 84.50 92 GLN A O 1
ATOM 731 N N . ASP A 1 93 ? -37.756 19.395 30.584 1.00 81.25 93 ASP A N 1
ATOM 732 C CA . ASP A 1 93 ? -37.358 20.799 30.410 1.00 81.25 93 ASP A CA 1
ATOM 733 C C . ASP A 1 93 ? -38.524 21.664 29.914 1.00 81.25 93 ASP A C 1
ATOM 735 O O . ASP A 1 93 ? -38.769 22.750 30.414 1.00 81.25 93 ASP A O 1
ATOM 739 N N . ARG A 1 94 ? -39.336 21.122 29.001 1.00 72.25 94 ARG A N 1
ATOM 740 C CA . ARG A 1 94 ? -40.520 21.800 28.454 1.00 72.25 94 ARG A CA 1
ATOM 741 C C . ARG A 1 94 ? -41.736 21.828 29.399 1.00 72.25 94 ARG A C 1
ATOM 743 O O . ARG A 1 94 ? -42.750 22.434 29.059 1.00 72.25 94 ARG A O 1
ATOM 750 N N . LYS A 1 95 ? -41.688 21.104 30.522 1.00 63.56 95 LYS A N 1
ATOM 751 C CA . LYS A 1 95 ? -42.738 21.094 31.560 1.00 63.56 95 LYS A CA 1
ATOM 752 C C . LYS A 1 95 ? -42.426 22.027 32.740 1.00 63.56 95 LYS A C 1
ATOM 754 O O . LYS A 1 95 ? -43.273 22.133 33.628 1.00 63.56 95 LYS A O 1
ATOM 759 N N . LEU A 1 96 ? -41.243 22.642 32.757 1.00 53.00 96 LEU A N 1
ATOM 760 C CA . LEU A 1 96 ? -40.887 23.789 33.598 1.00 53.00 96 LEU A CA 1
ATOM 761 C C . LEU A 1 96 ? -41.197 25.088 32.843 1.00 53.00 96 LEU A C 1
ATOM 763 O O . LEU A 1 96 ? -41.468 26.090 33.538 1.00 53.00 96 LEU A O 1
#

Radius of gyration: 27.33 Å; chains: 1; bounding box: 67×44×54 Å